Protein AF-A0A9Q0F1T9-F1 (afdb_monomer_lite)

Foldseek 3Di:
DDWDPDDQDFDWDQAQFKKWKAWCAFKKQWDPPRPDIDGHGDIDIDHNHDTTTITTDHITDMDIDTDHPPDPD

Structure (mmCIF, N/CA/C/O backbone):
data_AF-A0A9Q0F1T9-F1
#
_entry.id   AF-A0A9Q0F1T9-F1
#
loop_
_atom_site.group_PDB
_atom_site.id
_atom_site.type_symbol
_atom_site.label_atom_id
_atom_site.label_alt_id
_atom_site.label_comp_id
_atom_site.label_asym_id
_atom_site.label_entity_id
_atom_site.label_seq_id
_atom_site.pdbx_PDB_ins_code
_atom_site.Cartn_x
_atom_site.Cartn_y
_atom_site.Cartn_z
_atom_site.occupancy
_atom_site.B_iso_or_equiv
_atom_site.auth_seq_id
_atom_site.auth_comp_id
_atom_site.auth_asym_id
_atom_site.auth_atom_id
_atom_site.pdbx_PDB_model_num
ATOM 1 N N . MET A 1 1 ? -1.025 3.669 12.708 1.00 48.53 1 MET A N 1
ATOM 2 C CA . MET A 1 1 ? -1.766 4.744 12.029 1.00 48.53 1 MET A CA 1
ATOM 3 C C . MET A 1 1 ? -0.743 5.764 11.573 1.00 48.53 1 MET A C 1
ATOM 5 O O . MET A 1 1 ? -0.067 6.330 12.425 1.00 48.53 1 MET A O 1
ATOM 9 N N . VAL A 1 2 ? -0.525 5.879 10.266 1.00 54.47 2 VAL A N 1
ATOM 10 C CA . VAL A 1 2 ? 0.381 6.875 9.677 1.00 54.47 2 VAL A CA 1
ATOM 11 C C . VAL A 1 2 ? -0.496 8.024 9.193 1.00 54.47 2 VAL A C 1
ATOM 13 O O . VAL A 1 2 ? -1.468 7.764 8.498 1.00 54.47 2 VAL A O 1
ATOM 16 N N . TYR A 1 3 ? -0.181 9.255 9.594 1.00 50.66 3 TYR A N 1
ATOM 17 C CA . TYR A 1 3 ? -0.843 10.468 9.114 1.00 50.66 3 TYR A CA 1
ATOM 18 C C . TYR A 1 3 ? 0.143 11.218 8.217 1.00 50.66 3 TYR A C 1
ATOM 20 O O . TYR A 1 3 ? 1.253 11.517 8.659 1.00 50.66 3 TYR A O 1
ATOM 28 N N . MET A 1 4 ? -0.238 11.512 6.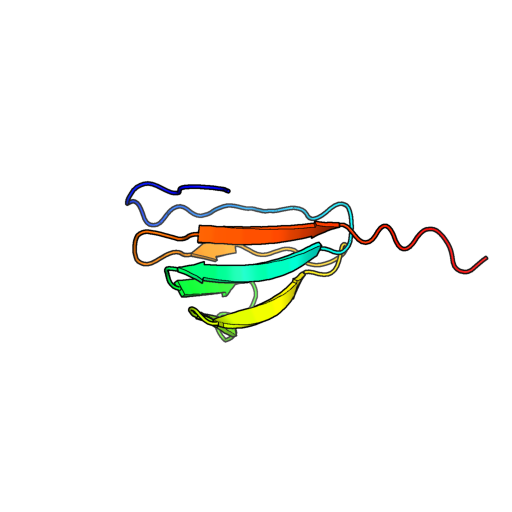974 1.00 59.06 4 MET A N 1
ATOM 29 C CA . MET A 1 4 ? 0.579 12.314 6.056 1.00 59.06 4 MET A CA 1
ATOM 30 C C . MET A 1 4 ? -0.084 13.677 5.815 1.00 59.06 4 MET A C 1
ATOM 32 O O . MET A 1 4 ? -1.147 13.761 5.206 1.00 59.06 4 MET A O 1
ATOM 36 N N . GLU A 1 5 ? 0.523 14.757 6.318 1.00 50.69 5 GLU A N 1
ATOM 37 C CA . GLU A 1 5 ? 0.033 16.129 6.127 1.00 50.69 5 GLU A CA 1
ATOM 38 C C . GLU A 1 5 ? 0.470 16.706 4.764 1.00 50.69 5 GLU A C 1
ATOM 40 O O . GLU A 1 5 ? 1.609 17.119 4.561 1.00 50.69 5 GLU A O 1
ATOM 45 N N . ASN A 1 6 ? -0.485 16.756 3.834 1.00 47.41 6 ASN A N 1
ATOM 46 C CA . ASN A 1 6 ? -0.696 17.792 2.813 1.00 47.41 6 ASN A CA 1
ATOM 47 C C . ASN A 1 6 ? 0.526 18.350 2.040 1.00 47.41 6 ASN A C 1
ATOM 49 O O . ASN A 1 6 ? 0.699 19.565 1.899 1.00 47.41 6 ASN A O 1
ATOM 53 N N . ARG A 1 7 ? 1.348 17.468 1.465 1.00 47.50 7 ARG A N 1
ATOM 54 C CA . ARG A 1 7 ? 2.209 17.763 0.303 1.00 47.50 7 ARG A CA 1
ATOM 55 C C . ARG A 1 7 ? 2.199 16.541 -0.621 1.00 47.50 7 ARG A C 1
ATOM 57 O O . ARG A 1 7 ? 2.109 15.437 -0.090 1.00 47.50 7 ARG A O 1
ATOM 64 N N . PRO A 1 8 ? 2.335 16.683 -1.956 1.00 47.47 8 PRO A N 1
ATOM 65 C CA . PRO A 1 8 ? 2.665 15.553 -2.822 1.00 47.47 8 PRO A CA 1
ATOM 66 C C . PRO A 1 8 ? 4.067 15.063 -2.433 1.00 47.47 8 PRO A C 1
ATOM 68 O O . PRO A 1 8 ? 5.088 15.538 -2.925 1.00 47.47 8 PRO A O 1
ATOM 71 N N . GLY A 1 9 ? 4.113 14.208 -1.419 1.00 56.38 9 GLY A N 1
ATOM 72 C CA . GLY A 1 9 ? 5.326 13.677 -0.834 1.00 56.38 9 GLY A CA 1
ATOM 73 C C . GLY A 1 9 ? 5.634 12.356 -1.502 1.00 56.38 9 GLY A C 1
ATOM 74 O O . GLY A 1 9 ? 4.943 11.378 -1.248 1.00 56.38 9 GLY A O 1
ATOM 75 N N . LYS A 1 10 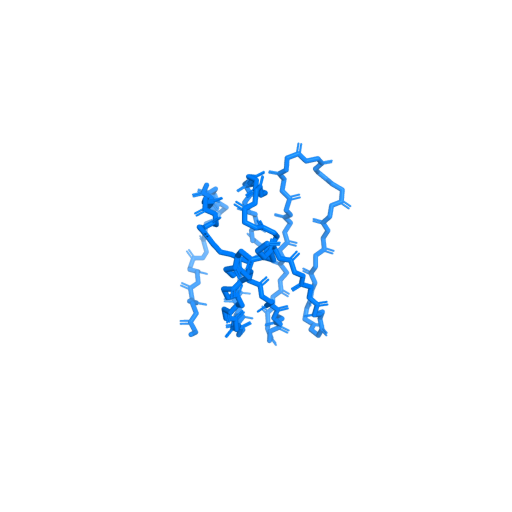? 6.675 12.330 -2.335 1.00 57.28 10 LYS A N 1
ATOM 76 C CA . LYS A 1 10 ? 7.292 11.082 -2.779 1.00 57.28 10 LYS A CA 1
ATOM 77 C C . LYS A 1 10 ? 7.868 10.389 -1.548 1.00 57.28 10 LYS A C 1
ATOM 79 O O . LYS A 1 10 ? 8.878 10.838 -1.004 1.00 57.28 10 LYS A O 1
ATOM 84 N N . LEU A 1 11 ? 7.229 9.311 -1.117 1.00 66.69 11 LEU A N 1
ATOM 85 C CA . LEU A 1 11 ? 7.811 8.389 -0.156 1.00 66.69 11 LEU A CA 1
ATOM 86 C C . LEU A 1 11 ? 8.405 7.222 -0.939 1.00 66.69 11 LEU A C 1
ATOM 88 O O . LEU A 1 11 ? 7.664 6.375 -1.429 1.00 66.69 11 LEU A O 1
ATOM 92 N N . ALA A 1 12 ? 9.730 7.209 -1.079 1.00 63.84 12 ALA A N 1
ATOM 93 C CA . ALA A 1 12 ? 10.436 6.026 -1.551 1.00 63.84 12 ALA A CA 1
ATOM 94 C C . ALA A 1 12 ? 10.403 5.003 -0.414 1.00 63.84 12 ALA A C 1
ATOM 96 O O . ALA A 1 12 ? 11.009 5.233 0.636 1.00 63.84 12 ALA A O 1
ATOM 97 N N . TRP A 1 13 ? 9.643 3.928 -0.594 1.00 71.00 13 TRP A N 1
ATOM 98 C CA . TRP A 1 13 ? 9.491 2.905 0.431 1.00 71.00 13 TRP A CA 1
ATOM 99 C C . TRP A 1 13 ? 10.103 1.589 -0.038 1.00 71.00 13 TRP A C 1
ATOM 101 O O . TRP A 1 13 ? 9.783 1.093 -1.115 1.00 71.00 13 TRP A O 1
ATOM 111 N N . ASP A 1 14 ? 10.996 1.050 0.789 1.00 69.12 14 ASP A N 1
ATOM 112 C CA . ASP A 1 14 ? 11.693 -0.214 0.564 1.00 69.12 14 ASP A CA 1
ATOM 113 C C . ASP A 1 14 ? 11.180 -1.247 1.580 1.00 69.12 14 ASP A C 1
ATOM 115 O O . ASP A 1 14 ? 11.572 -1.261 2.756 1.00 69.12 14 ASP A O 1
ATOM 119 N N . TRP A 1 15 ? 10.209 -2.061 1.159 1.00 78.50 15 TRP A N 1
ATOM 120 C CA . TRP A 1 15 ? 9.561 -3.046 2.024 1.00 78.50 15 TRP A CA 1
ATOM 121 C C . TRP A 1 15 ? 10.500 -4.218 2.325 1.00 78.50 15 TRP A C 1
ATOM 123 O O . TRP A 1 15 ? 10.718 -5.075 1.488 1.00 78.50 15 TRP A O 1
ATOM 133 N N . GLN A 1 16 ? 10.966 -4.351 3.568 1.00 79.38 16 GLN A N 1
ATOM 134 C CA . GLN A 1 16 ? 11.822 -5.487 3.966 1.00 79.38 16 GLN A CA 1
ATOM 135 C C . GLN A 1 16 ? 11.050 -6.812 4.155 1.00 79.38 16 GLN A C 1
ATOM 137 O O . GLN A 1 16 ? 11.640 -7.891 4.222 1.00 79.38 16 GLN A O 1
ATOM 142 N N . VAL A 1 17 ? 9.721 -6.741 4.273 1.00 82.94 17 VAL A N 1
ATOM 143 C CA . VAL A 1 17 ? 8.799 -7.879 4.412 1.00 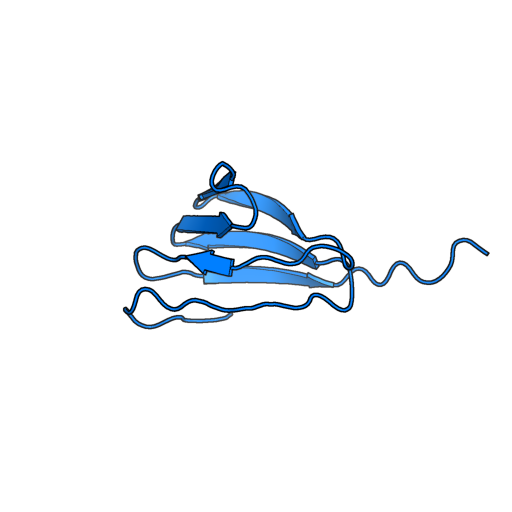82.94 17 VAL A CA 1
ATOM 144 C C . VAL A 1 17 ? 7.510 -7.589 3.654 1.00 82.94 17 VAL A C 1
ATOM 146 O O . VAL A 1 17 ? 7.174 -6.428 3.423 1.00 82.94 17 VAL A O 1
ATOM 149 N N . ASP A 1 18 ? 6.757 -8.637 3.319 1.00 85.44 18 ASP A N 1
ATOM 150 C CA . ASP A 1 18 ? 5.432 -8.460 2.738 1.00 85.44 18 ASP A CA 1
ATOM 151 C C . ASP A 1 18 ? 4.515 -7.742 3.735 1.00 85.44 18 ASP A C 1
ATOM 153 O O . ASP A 1 18 ? 4.374 -8.141 4.900 1.00 85.44 18 ASP A O 1
ATOM 157 N N . GLN A 1 19 ? 3.844 -6.702 3.253 1.00 87.12 19 GLN A N 1
ATOM 158 C CA . GLN A 1 19 ? 2.904 -5.914 4.035 1.00 87.12 19 GLN A CA 1
ATOM 159 C C . GLN A 1 19 ? 1.506 -6.050 3.438 1.00 87.12 19 GLN A C 1
ATOM 161 O O . GLN A 1 19 ? 1.292 -5.764 2.262 1.00 87.12 19 GLN A O 1
ATOM 166 N N . LEU A 1 20 ? 0.541 -6.479 4.250 1.00 90.00 20 LEU A N 1
ATOM 167 C CA . LEU A 1 20 ? -0.877 -6.404 3.909 1.00 90.00 20 LEU A CA 1
ATOM 168 C C . LEU A 1 20 ? -1.424 -5.068 4.417 1.00 90.00 20 LEU A C 1
ATOM 170 O O . LEU A 1 20 ? -1.303 -4.781 5.610 1.00 90.00 20 LEU A O 1
ATOM 174 N N . VAL A 1 21 ? -2.012 -4.280 3.522 1.00 90.31 21 VAL A N 1
ATOM 175 C CA . VAL A 1 21 ? -2.469 -2.910 3.769 1.00 90.31 21 VAL A CA 1
ATOM 176 C C . VAL A 1 21 ? -3.968 -2.812 3.531 1.00 90.31 21 VAL A C 1
ATOM 178 O O . VAL A 1 21 ? -4.465 -3.262 2.502 1.00 90.31 21 VAL A O 1
ATOM 181 N N . TYR A 1 22 ? -4.674 -2.223 4.494 1.00 93.19 22 TYR A N 1
ATOM 182 C CA . TYR A 1 22 ? -6.077 -1.832 4.379 1.00 93.19 22 TYR A CA 1
ATOM 183 C C . TYR A 1 22 ? -6.199 -0.313 4.497 1.00 93.19 22 TYR A C 1
ATOM 185 O O . TYR A 1 22 ? -5.757 0.249 5.506 1.00 93.19 22 TYR A O 1
ATOM 193 N N . ILE A 1 23 ? -6.815 0.337 3.507 1.00 93.38 23 ILE A N 1
ATOM 194 C CA . ILE A 1 23 ? -7.011 1.794 3.506 1.00 93.38 23 ILE A CA 1
ATOM 195 C C . ILE A 1 23 ? -8.276 2.139 4.290 1.00 93.38 23 ILE A C 1
ATOM 197 O O . ILE A 1 23 ? -9.396 1.807 3.896 1.00 93.38 23 ILE A O 1
ATOM 201 N N . GLU A 1 24 ? -8.100 2.842 5.406 1.00 95.19 24 GLU A N 1
ATOM 202 C CA . GLU A 1 24 ? -9.205 3.344 6.226 1.00 95.19 24 GLU A CA 1
ATOM 203 C C . GLU A 1 24 ? -9.762 4.669 5.695 1.00 95.19 24 GLU A C 1
ATOM 205 O O . GLU A 1 24 ? -10.970 4.911 5.786 1.00 95.19 24 GLU A O 1
ATOM 210 N N . GLU A 1 25 ? -8.893 5.516 5.137 1.00 93.69 25 GLU A N 1
ATOM 211 C CA . GLU A 1 25 ? -9.239 6.829 4.594 1.00 93.69 25 GLU A CA 1
ATOM 212 C C . GLU A 1 25 ? -8.216 7.286 3.545 1.00 93.69 25 GLU A C 1
ATOM 214 O O . GLU A 1 25 ? -7.027 6.989 3.662 1.00 93.69 25 GLU A O 1
ATOM 219 N N . GLY A 1 26 ? -8.682 8.048 2.553 1.00 91.06 26 GLY A N 1
ATOM 220 C CA . GLY A 1 26 ? -7.847 8.636 1.509 1.00 91.06 26 GLY A CA 1
ATOM 221 C C . GLY A 1 26 ? -7.652 7.742 0.288 1.00 91.06 26 GLY A C 1
ATOM 222 O O . GLY A 1 26 ? -8.319 6.720 0.117 1.00 91.06 26 GLY A O 1
ATOM 223 N N . GLU A 1 27 ? -6.728 8.171 -0.564 1.00 90.62 27 GLU A N 1
ATOM 224 C CA . GLU A 1 27 ? -6.316 7.472 -1.778 1.00 90.62 27 GLU A CA 1
ATOM 225 C C . GLU A 1 27 ? -4.792 7.488 -1.913 1.00 90.62 27 GLU A C 1
ATOM 227 O O . GLU A 1 27 ? -4.124 8.445 -1.499 1.00 90.62 27 GLU A O 1
ATOM 232 N N . VAL A 1 28 ? -4.251 6.423 -2.501 1.00 88.25 28 VAL A N 1
ATOM 233 C CA . VAL A 1 28 ? -2.827 6.286 -2.798 1.00 88.25 28 VAL A CA 1
ATOM 234 C C . VAL A 1 28 ? -2.629 5.838 -4.238 1.00 88.25 28 VAL A C 1
ATOM 236 O O . VAL A 1 28 ? -3.277 4.914 -4.730 1.00 88.25 28 VAL A O 1
ATOM 239 N N . PHE A 1 29 ? -1.686 6.489 -4.904 1.00 88.75 29 PHE A N 1
ATOM 240 C CA . PHE A 1 29 ? -1.184 6.090 -6.208 1.00 88.75 29 PHE A CA 1
ATOM 241 C C . PHE A 1 29 ? 0.206 5.501 -6.037 1.00 88.75 29 PHE A C 1
ATOM 243 O O . PHE A 1 29 ? 1.092 6.124 -5.450 1.00 88.75 29 PHE A O 1
ATOM 250 N N . VAL A 1 30 ? 0.389 4.297 -6.564 1.00 86.19 30 VAL A N 1
ATOM 251 C CA . VAL A 1 30 ? 1.611 3.513 -6.413 1.00 86.19 30 VAL A CA 1
ATOM 252 C C . VAL A 1 30 ? 2.368 3.515 -7.738 1.00 86.19 30 VAL A C 1
ATOM 254 O O . VAL A 1 30 ? 1.872 3.040 -8.762 1.00 86.19 30 VAL A O 1
ATOM 257 N N . VAL A 1 31 ? 3.587 4.048 -7.734 1.00 79.12 31 VAL A N 1
ATOM 258 C CA . VAL A 1 31 ? 4.412 4.229 -8.931 1.00 79.12 31 VAL A CA 1
ATOM 259 C C . VAL A 1 31 ? 5.715 3.460 -8.782 1.00 79.12 31 VAL A C 1
ATOM 261 O O . VAL A 1 31 ? 6.624 3.879 -8.084 1.00 79.12 31 VAL A O 1
ATOM 264 N N . PRO A 1 32 ? 5.854 2.368 -9.534 1.00 63.62 32 PRO A N 1
ATOM 265 C CA . PRO A 1 32 ? 6.857 2.418 -10.600 1.00 63.62 32 PRO A CA 1
ATOM 266 C C . PRO A 1 32 ? 6.210 2.409 -11.995 1.00 63.62 32 PRO A C 1
ATOM 268 O O . PRO A 1 32 ? 6.888 2.643 -12.990 1.00 63.62 32 PRO A O 1
ATOM 271 N N . GLN A 1 33 ? 4.893 2.156 -12.073 1.00 55.91 33 GLN A N 1
ATOM 272 C CA . GLN A 1 33 ? 4.146 1.869 -13.312 1.00 55.91 33 GLN A CA 1
ATOM 273 C C . GLN A 1 33 ? 2.916 2.772 -13.545 1.00 55.91 33 GLN A C 1
ATOM 275 O O . GLN A 1 33 ? 2.241 2.619 -14.559 1.00 55.91 33 GLN A O 1
ATOM 280 N N . GLY A 1 34 ? 2.612 3.719 -12.645 1.00 58.59 34 GLY A N 1
ATOM 281 C CA . GLY A 1 34 ? 1.583 4.758 -12.844 1.00 58.59 34 GLY A CA 1
ATOM 282 C C . GLY A 1 34 ? 0.138 4.264 -13.010 1.00 58.59 34 GLY A C 1
ATOM 283 O O . GLY A 1 34 ? -0.742 5.069 -13.298 1.00 58.59 34 GLY A O 1
ATOM 284 N N . CYS A 1 35 ? -0.114 2.963 -12.853 1.00 68.50 35 CYS A N 1
ATOM 285 C CA . CYS A 1 35 ? -1.383 2.324 -13.202 1.00 68.50 35 CYS A CA 1
ATOM 286 C C . CYS A 1 35 ? -2.137 1.727 -12.008 1.00 68.50 35 CYS A C 1
ATOM 288 O O . CYS A 1 35 ? -3.196 1.136 -12.205 1.00 68.50 35 CYS A O 1
ATOM 290 N N . MET A 1 36 ? -1.609 1.859 -10.789 1.00 84.62 36 MET A N 1
ATOM 291 C CA . MET A 1 36 ? -2.228 1.302 -9.588 1.00 84.62 36 MET A CA 1
ATOM 292 C C . MET A 1 36 ? -2.668 2.428 -8.655 1.00 84.62 36 MET A C 1
ATOM 294 O O . MET A 1 36 ? -1.839 3.161 -8.114 1.00 84.62 36 MET A O 1
ATOM 298 N N . GLN A 1 37 ? -3.983 2.545 -8.494 1.00 89.38 37 GLN A N 1
ATOM 299 C CA . GLN A 1 37 ? -4.655 3.440 -7.560 1.00 89.38 37 GLN A CA 1
ATOM 300 C C . GLN A 1 37 ? -5.444 2.576 -6.578 1.00 89.38 37 GLN A C 1
ATOM 302 O O . GLN A 1 37 ? -6.123 1.640 -7.001 1.00 89.38 37 GLN A O 1
ATOM 307 N N . PHE A 1 38 ? -5.332 2.895 -5.292 1.00 92.19 38 PHE A N 1
ATOM 308 C CA . PHE A 1 38 ? -6.108 2.274 -4.227 1.00 92.19 38 PHE A CA 1
ATOM 309 C C . PHE A 1 38 ? -6.801 3.354 -3.401 1.00 92.19 38 PHE A C 1
ATOM 311 O O . PHE A 1 38 ? -6.233 4.423 -3.159 1.00 92.19 38 PHE A O 1
ATOM 318 N N . GLU A 1 39 ? -8.009 3.063 -2.945 1.00 94.62 39 GLU A N 1
ATOM 319 C CA . GLU A 1 39 ? -8.853 3.983 -2.193 1.00 94.62 39 GLU A CA 1
ATOM 320 C C . GLU A 1 39 ? -9.440 3.332 -0.935 1.00 94.62 39 GLU A C 1
ATOM 322 O O . GLU A 1 39 ? -9.209 2.163 -0.613 1.00 94.62 39 GLU A O 1
ATOM 327 N N . LYS A 1 40 ? -10.192 4.123 -0.170 1.00 95.44 40 LYS A N 1
ATOM 328 C CA . LYS A 1 40 ? -10.855 3.675 1.053 1.00 95.44 40 LYS A CA 1
ATOM 329 C C . LYS A 1 40 ? -11.629 2.368 0.847 1.00 95.44 40 LYS A C 1
ATOM 331 O O . LYS A 1 40 ? -12.579 2.309 0.071 1.00 95.44 40 LYS A O 1
ATOM 336 N N . GLY A 1 41 ? -11.311 1.374 1.675 1.00 95.75 41 GLY A N 1
ATOM 337 C CA . GLY A 1 41 ? -11.935 0.051 1.648 1.00 95.75 41 GLY A CA 1
ATOM 338 C C . GLY A 1 41 ? -11.123 -1.005 0.900 1.00 95.75 41 GLY A C 1
ATOM 339 O O . GLY A 1 41 ? -11.407 -2.193 1.069 1.00 95.75 41 GLY A O 1
ATOM 340 N N . ASP A 1 42 ? -10.091 -0.610 0.153 1.00 95.25 42 ASP A N 1
ATOM 341 C CA . ASP A 1 42 ? -9.203 -1.560 -0.505 1.00 95.25 42 ASP A CA 1
ATOM 342 C C . ASP A 1 42 ? -8.314 -2.301 0.496 1.00 95.25 42 ASP A C 1
ATOM 344 O O . ASP A 1 42 ? -7.801 -1.742 1.472 1.00 95.25 42 ASP A O 1
ATOM 348 N N . LEU A 1 43 ? -8.109 -3.589 0.211 1.00 93.31 43 LEU A N 1
ATOM 349 C CA . LEU A 1 43 ? -7.170 -4.470 0.892 1.00 93.31 43 LEU A CA 1
ATOM 350 C C . LEU A 1 43 ? -6.203 -5.039 -0.145 1.00 93.31 43 LEU A C 1
ATOM 352 O O . LEU A 1 43 ? -6.608 -5.806 -1.019 1.00 93.31 43 LEU A O 1
ATOM 356 N N . PHE A 1 44 ? -4.921 -4.714 -0.032 1.00 89.12 44 PHE A N 1
ATOM 357 C CA . PHE A 1 44 ? -3.913 -5.145 -0.997 1.00 89.12 44 PHE A CA 1
ATOM 358 C C . PHE A 1 44 ? -2.572 -5.442 -0.314 1.00 89.12 44 PHE A C 1
ATOM 360 O O . PHE A 1 44 ? -2.374 -5.165 0.868 1.00 89.12 44 PHE A O 1
ATOM 367 N N . ARG A 1 45 ? -1.653 -6.086 -1.040 1.00 87.56 45 ARG A N 1
ATOM 368 C CA . ARG A 1 45 ? -0.341 -6.495 -0.520 1.00 87.56 45 ARG A CA 1
ATOM 369 C C . ARG A 1 45 ? 0.771 -5.750 -1.247 1.00 87.56 45 ARG A C 1
ATOM 371 O O . ARG A 1 45 ? 0.828 -5.833 -2.471 1.00 87.56 45 ARG A O 1
ATOM 378 N N . TYR A 1 46 ? 1.687 -5.148 -0.492 1.00 86.94 46 TYR A N 1
ATOM 379 C CA . TYR A 1 46 ? 3.012 -4.759 -0.970 1.00 86.94 46 TYR A CA 1
ATOM 380 C C . TYR A 1 46 ? 3.991 -5.924 -0.753 1.00 86.94 46 TYR A C 1
ATOM 382 O O . TYR A 1 46 ? 4.224 -6.314 0.396 1.00 86.94 46 TYR A O 1
ATOM 390 N N . PRO A 1 47 ? 4.525 -6.544 -1.818 1.00 84.00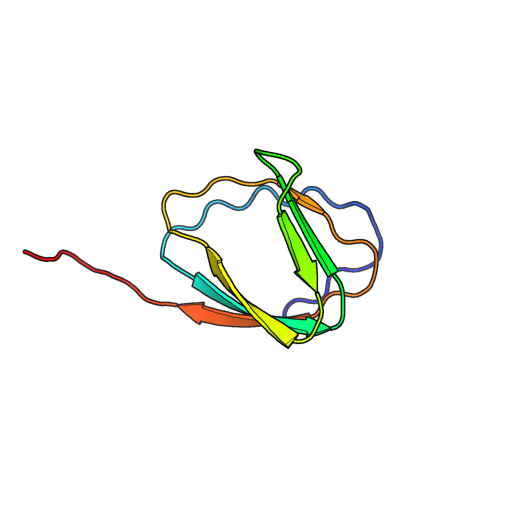 47 PRO A N 1
ATOM 391 C CA . PRO A 1 47 ? 5.563 -7.563 -1.691 1.00 84.00 47 PRO A CA 1
ATOM 392 C C . PRO A 1 47 ? 6.895 -6.976 -1.204 1.00 84.00 47 PRO A C 1
ATOM 394 O O . PRO A 1 47 ? 7.243 -5.861 -1.573 1.00 84.00 47 PRO A O 1
ATOM 397 N N . LYS A 1 48 ? 7.703 -7.764 -0.488 1.00 83.19 48 LYS A N 1
ATOM 398 C CA . LYS A 1 48 ? 9.044 -7.363 -0.010 1.00 83.19 48 LYS A CA 1
ATOM 399 C C . LYS A 1 48 ? 10.069 -7.021 -1.104 1.00 83.19 48 LYS A C 1
ATOM 401 O O . LYS A 1 48 ? 11.171 -6.591 -0.818 1.00 83.19 48 LYS A O 1
ATOM 406 N N . TRP A 1 49 ? 9.771 -7.350 -2.356 1.00 80.56 49 TRP A N 1
ATOM 407 C CA . TRP A 1 49 ? 10.637 -7.069 -3.508 1.00 80.56 49 TRP A CA 1
ATOM 408 C C . TRP A 1 49 ? 10.145 -5.868 -4.319 1.00 80.56 49 TRP A C 1
ATOM 410 O O . TRP A 1 49 ? 10.677 -5.581 -5.388 1.00 80.56 49 TRP A O 1
ATOM 420 N N . PHE A 1 50 ? 9.073 -5.223 -3.867 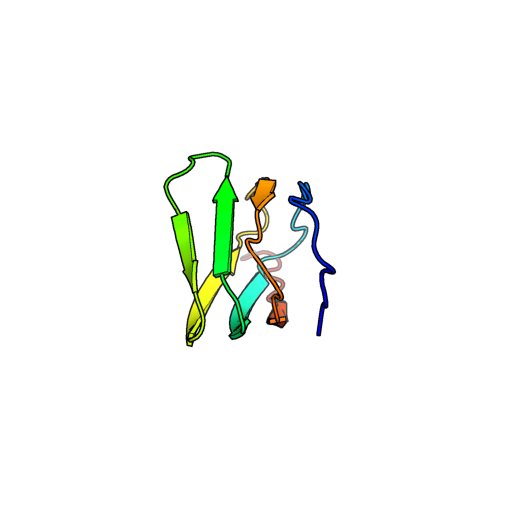1.00 80.88 50 PHE A N 1
ATOM 421 C CA . PHE A 1 50 ? 8.429 -4.145 -4.587 1.00 80.88 50 PHE A CA 1
ATOM 422 C C . PHE A 1 50 ? 9.051 -2.808 -4.191 1.00 80.88 50 PHE A C 1
ATOM 424 O O . PHE A 1 50 ? 9.118 -2.487 -3.013 1.00 80.88 50 PHE A O 1
ATOM 431 N N . GLU A 1 51 ? 9.474 -2.026 -5.178 1.00 80.88 51 GLU A N 1
ATOM 432 C CA . GLU A 1 51 ? 9.955 -0.658 -4.988 1.00 80.88 51 GLU A CA 1
ATOM 433 C C . GLU A 1 51 ? 8.972 0.299 -5.664 1.00 80.88 51 GLU A C 1
ATOM 435 O O . GLU A 1 51 ? 8.643 0.127 -6.843 1.00 80.88 51 GLU A O 1
ATOM 440 N N . ALA A 1 52 ? 8.487 1.300 -4.927 1.00 81.12 52 ALA A N 1
ATOM 441 C CA . ALA A 1 52 ? 7.540 2.271 -5.457 1.00 81.12 52 ALA A CA 1
ATOM 442 C C . ALA A 1 52 ? 7.646 3.645 -4.791 1.00 81.12 52 ALA A C 1
ATOM 444 O O . ALA A 1 52 ? 7.884 3.766 -3.590 1.00 81.12 52 ALA A O 1
ATOM 445 N N . ASP A 1 53 ? 7.373 4.672 -5.587 1.00 82.62 53 ASP A N 1
ATOM 446 C CA . ASP A 1 53 ? 6.960 5.985 -5.131 1.00 82.62 53 ASP A CA 1
ATOM 447 C C . ASP A 1 53 ? 5.460 5.963 -4.828 1.00 82.62 53 ASP A C 1
ATOM 449 O O . ASP A 1 53 ? 4.644 5.582 -5.671 1.00 82.62 53 ASP A O 1
ATOM 453 N N . LEU A 1 54 ? 5.088 6.405 -3.633 1.00 85.62 54 LEU A N 1
ATOM 454 C CA . LEU A 1 54 ? 3.692 6.590 -3.247 1.00 85.62 54 LEU A CA 1
ATOM 455 C C . LEU A 1 54 ? 3.306 8.064 -3.360 1.00 85.62 54 LEU A C 1
ATOM 457 O O . LEU A 1 54 ? 4.044 8.935 -2.896 1.00 85.62 54 LEU A O 1
ATOM 461 N N . PHE A 1 55 ? 2.147 8.334 -3.959 1.00 82.75 55 PHE A N 1
ATOM 462 C CA . PHE A 1 55 ? 1.548 9.664 -4.043 1.00 82.75 55 PHE A CA 1
ATOM 463 C C . PHE A 1 55 ? 0.189 9.668 -3.349 1.00 82.75 55 PHE A C 1
ATOM 465 O O . PHE A 1 55 ? -0.640 8.792 -3.588 1.00 82.75 55 PHE A O 1
ATOM 472 N N . PHE A 1 56 ? -0.047 10.692 -2.535 1.00 85.25 56 PHE A N 1
ATOM 473 C CA . PHE A 1 56 ? -1.277 10.880 -1.773 1.00 85.25 56 PHE A CA 1
ATOM 474 C C . PHE A 1 56 ? -1.901 12.225 -2.150 1.00 85.25 56 PHE A C 1
ATOM 476 O O . PHE A 1 56 ? -1.192 13.230 -2.258 1.00 85.25 56 PHE A O 1
ATOM 483 N N . PHE A 1 57 ? -3.220 12.254 -2.333 1.00 81.00 57 PHE A N 1
ATOM 484 C CA . PHE A 1 57 ? -3.971 13.441 -2.774 1.00 81.00 57 PHE A CA 1
ATOM 485 C C . PHE A 1 57 ? -4.839 14.047 -1.658 1.00 81.00 57 PHE A C 1
ATOM 487 O O . PHE A 1 57 ? -5.838 14.718 -1.905 1.00 81.00 57 PHE A O 1
ATOM 494 N N . GLY A 1 58 ? -4.438 13.838 -0.404 1.00 82.50 58 GLY A N 1
ATOM 495 C CA . GLY A 1 58 ? -5.137 14.330 0.778 1.00 82.50 58 GLY A CA 1
ATOM 496 C C . GLY A 1 58 ? -4.720 13.564 2.034 1.00 82.50 58 GLY A C 1
ATOM 497 O O . GLY A 1 58 ? -3.714 12.849 2.003 1.00 82.50 58 GLY A O 1
ATOM 498 N N . PRO A 1 59 ? -5.474 13.703 3.141 1.00 85.19 59 PRO A N 1
ATOM 499 C CA . PRO A 1 59 ? -5.312 12.848 4.309 1.00 85.19 59 PRO A CA 1
ATOM 500 C C . PRO A 1 59 ? -5.392 11.372 3.912 1.00 85.19 59 PRO A C 1
ATOM 502 O O . PRO A 1 59 ? -6.273 10.976 3.151 1.00 85.19 59 PRO A O 1
ATOM 505 N N . TYR A 1 60 ? -4.470 10.572 4.438 1.00 87.81 60 TYR A N 1
ATOM 506 C CA . TYR A 1 60 ? -4.389 9.142 4.174 1.00 87.81 60 TYR A CA 1
ATOM 507 C C . TYR A 1 60 ? -4.200 8.392 5.487 1.00 87.81 60 TYR A C 1
ATOM 509 O O . TYR A 1 60 ? -3.369 8.784 6.311 1.00 87.81 60 TYR A O 1
ATOM 517 N N . GLN A 1 61 ? -4.974 7.325 5.672 1.00 89.94 61 GLN A N 1
ATOM 518 C CA . GLN A 1 61 ? -4.916 6.466 6.844 1.00 89.94 61 GLN A CA 1
ATOM 519 C C . GLN A 1 61 ? -4.986 5.001 6.425 1.00 89.94 61 GLN A C 1
ATOM 521 O O . GLN A 1 61 ? -5.917 4.573 5.746 1.00 89.94 61 GLN A O 1
ATOM 526 N N . GLU A 1 62 ? -4.036 4.209 6.918 1.00 90.81 62 GLU A N 1
ATOM 527 C CA . GLU A 1 62 ? -3.984 2.770 6.680 1.00 90.81 62 GLU A CA 1
ATOM 528 C C . GLU A 1 62 ? -3.745 1.957 7.959 1.00 90.81 62 GLU A C 1
ATOM 530 O O . GLU A 1 62 ? -3.125 2.417 8.934 1.00 90.81 62 GLU A O 1
ATOM 535 N N . ARG A 1 63 ? -4.197 0.699 7.917 1.00 90.06 63 ARG A N 1
ATOM 536 C CA . ARG A 1 63 ? -3.762 -0.372 8.819 1.00 90.06 63 ARG A CA 1
ATOM 537 C C . ARG A 1 63 ? -2.844 -1.318 8.071 1.00 90.06 63 ARG A C 1
ATOM 539 O O . ARG A 1 63 ? -3.116 -1.681 6.931 1.00 90.06 63 ARG A O 1
ATOM 546 N N . TYR A 1 64 ? -1.816 -1.785 8.766 1.00 83.50 64 TYR A N 1
ATOM 547 C CA . TYR A 1 64 ? -0.884 -2.765 8.237 1.00 83.50 64 TYR A CA 1
ATOM 548 C C . TYR A 1 64 ? -0.840 -4.027 9.092 1.00 83.50 64 TYR A C 1
ATOM 550 O O . TYR A 1 64 ? -0.989 -3.990 10.316 1.00 83.50 64 TYR A O 1
ATOM 558 N N . SER A 1 65 ? -0.575 -5.149 8.433 1.00 78.50 65 SER A N 1
ATOM 559 C CA . SER A 1 65 ? -0.142 -6.391 9.061 1.00 78.50 65 SER A CA 1
ATOM 560 C C . SER A 1 65 ? 1.114 -6.879 8.348 1.00 78.50 65 SER A C 1
ATOM 562 O O . SER A 1 65 ? 1.133 -7.001 7.122 1.00 78.50 65 SER A O 1
ATOM 564 N N . PHE A 1 66 ? 2.171 -7.137 9.115 1.00 75.88 66 PHE A N 1
ATOM 565 C CA . PHE A 1 66 ? 3.405 -7.702 8.583 1.00 75.88 66 PHE A CA 1
ATOM 566 C C . PHE A 1 66 ? 3.254 -9.214 8.469 1.00 75.88 66 PHE A C 1
ATOM 568 O O . PHE A 1 66 ? 2.927 -9.884 9.451 1.00 75.88 66 PHE A O 1
ATOM 575 N N . ARG A 1 67 ? 3.537 -9.761 7.286 1.00 67.56 67 ARG A N 1
ATOM 576 C CA . ARG A 1 67 ? 3.766 -11.196 7.123 1.00 67.56 67 ARG A CA 1
ATOM 577 C C . ARG A 1 67 ? 5.227 -11.408 6.771 1.00 67.56 67 ARG A C 1
ATOM 579 O O . ARG A 1 67 ? 5.645 -11.208 5.635 1.00 67.56 67 ARG A O 1
ATOM 586 N N . ALA A 1 68 ? 6.008 -11.835 7.756 1.00 58.38 68 ALA A N 1
ATOM 587 C CA . ALA A 1 68 ? 7.321 -12.391 7.485 1.00 58.38 68 ALA A CA 1
ATOM 588 C C . ALA A 1 68 ? 7.124 -13.787 6.876 1.00 58.38 68 ALA A C 1
ATOM 590 O O . ALA A 1 68 ? 6.931 -14.760 7.599 1.00 58.38 68 ALA A O 1
ATOM 591 N N . TYR A 1 69 ? 7.140 -13.885 5.547 1.00 58.09 69 TYR A N 1
ATOM 592 C CA . TYR A 1 69 ? 7.421 -15.161 4.892 1.00 58.09 69 TYR A CA 1
ATOM 593 C C . TYR A 1 69 ? 8.930 -15.393 5.006 1.00 58.09 69 TYR A C 1
ATOM 595 O O . TYR A 1 69 ? 9.720 -14.900 4.195 1.00 58.09 69 TYR A O 1
ATOM 603 N N . GLY A 1 70 ? 9.325 -16.037 6.102 1.00 48.47 70 GLY A N 1
ATOM 604 C CA . GLY A 1 70 ? 10.642 -16.633 6.247 1.00 48.47 70 GLY A CA 1
ATOM 605 C C . GLY A 1 70 ? 10.618 -17.995 5.575 1.00 48.47 70 GLY A C 1
ATOM 606 O O . GLY A 1 70 ? 9.845 -18.840 6.003 1.00 48.47 70 GLY A O 1
ATOM 607 N N . ASP A 1 71 ? 11.433 -18.132 4.531 1.00 55.25 71 ASP A N 1
ATOM 608 C CA . ASP A 1 71 ? 12.047 -19.386 4.091 1.00 55.25 71 ASP A CA 1
ATOM 609 C C . ASP A 1 71 ? 11.084 -20.588 4.032 1.00 55.25 71 ASP A C 1
ATOM 611 O O . ASP A 1 71 ? 10.981 -21.378 4.972 1.00 55.25 71 ASP A O 1
ATOM 615 N N . ASP A 1 72 ? 10.381 -20.745 2.905 1.00 52.88 72 ASP A N 1
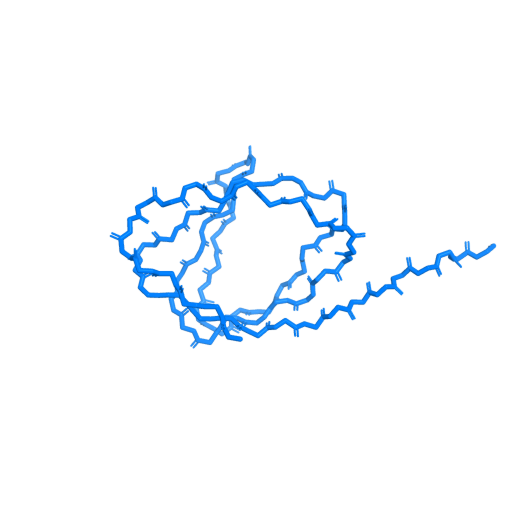ATOM 616 C CA . ASP A 1 72 ? 9.950 -22.091 2.523 1.00 52.88 72 ASP A CA 1
ATOM 617 C C . ASP A 1 72 ? 11.252 -22.880 2.291 1.00 52.88 72 ASP A C 1
ATOM 619 O O . ASP A 1 72 ? 11.942 -22.639 1.299 1.00 52.88 72 ASP A O 1
ATOM 623 N N . GLY A 1 73 ? 11.639 -23.676 3.295 1.00 44.50 73 GLY A N 1
ATOM 624 C CA . GLY A 1 73 ? 12.947 -24.335 3.395 1.00 44.50 73 GLY A CA 1
ATOM 625 C C . GLY A 1 73 ? 13.246 -25.417 2.366 1.00 44.50 73 GLY A C 1
ATOM 626 O O . GLY A 1 73 ? 12.409 -25.692 1.478 1.00 44.50 73 GLY A O 1
#

Organism: NCBI:txid218843

Radius of gyration: 12.55 Å; chains: 1; bounding box: 25×42×25 Å

Sequence (73 aa):
MVYMENRPGKLAWDWQVDQLVYIEEGEVFVVPQGCMQFEKGDLFRYPKWFEADLFFFGPYQERYSFRAYGDDG

InterPro domains:
  IPR008579 (S)-ureidoglycine aminohydrolase, cupin domain [PF05899] (2-55)
  IPR011051 RmlC-like cupin domain superfamily [SSF51182] (2-60)
  IPR014710 RmlC-like jelly roll fold [G3DSA:2.60.120.10] (1-66)

pLDDT: mean 76.59, std 15.52, range [44.5, 95.75]

Secondary structure (DSSP, 8-state):
-----SS---EEEE-SSEEEEEEEESEEEEESSS-EEEETT-EEEE-TT-EEEEEESS--EEEEEEE------